Protein AF-A0A936HY35-F1 (afdb_monomer_lite)

Structure (mmCIF, N/CA/C/O backbone):
data_AF-A0A936HY35-F1
#
_entry.id   AF-A0A936HY35-F1
#
loop_
_atom_site.group_PDB
_atom_site.id
_atom_site.type_symbol
_atom_site.label_atom_id
_atom_site.label_alt_id
_atom_site.label_comp_id
_atom_site.label_asym_id
_atom_site.label_entity_id
_atom_site.label_seq_id
_atom_site.pdbx_PDB_ins_code
_atom_site.Cartn_x
_atom_site.Cartn_y
_atom_site.Cartn_z
_atom_site.occupancy
_atom_site.B_iso_or_equiv
_atom_site.auth_seq_id
_atom_site.auth_comp_id
_atom_site.auth_asym_id
_atom_site.auth_atom_id
_atom_site.pdbx_PDB_model_num
ATOM 1 N N . MET A 1 1 ? 25.257 -9.267 -24.827 1.00 52.12 1 MET A N 1
ATOM 2 C CA . MET A 1 1 ? 25.461 -8.785 -23.446 1.00 52.12 1 MET A CA 1
ATOM 3 C C . MET A 1 1 ? 24.708 -9.735 -22.528 1.00 52.12 1 MET A C 1
ATOM 5 O O . MET A 1 1 ? 23.532 -9.962 -22.782 1.00 52.12 1 MET A O 1
ATOM 9 N N . ASP A 1 2 ? 25.377 -10.379 -21.571 1.00 68.19 2 ASP A N 1
ATOM 10 C CA . ASP A 1 2 ? 24.720 -11.300 -20.630 1.00 68.19 2 ASP A CA 1
ATOM 11 C C . ASP A 1 2 ? 23.838 -10.504 -19.648 1.00 68.19 2 ASP A C 1
ATOM 13 O O . ASP A 1 2 ? 24.237 -9.443 -19.166 1.00 68.19 2 ASP A O 1
ATOM 17 N N . ALA A 1 3 ? 22.643 -11.012 -19.336 1.00 55.59 3 ALA A N 1
ATOM 18 C CA . ALA A 1 3 ? 21.725 -10.429 -18.360 1.00 55.59 3 ALA A CA 1
ATOM 19 C C . ALA A 1 3 ? 22.366 -10.263 -16.969 1.00 55.59 3 ALA A C 1
ATOM 21 O O . ALA A 1 3 ? 21.969 -9.383 -16.206 1.00 55.59 3 ALA A O 1
ATOM 22 N N . VAL A 1 4 ? 23.361 -11.094 -16.635 1.00 59.56 4 VAL A N 1
ATOM 23 C CA . VAL A 1 4 ? 24.140 -10.966 -15.394 1.00 59.56 4 VAL A CA 1
ATOM 24 C C . VAL A 1 4 ? 25.051 -9.736 -15.427 1.00 59.56 4 VAL A C 1
ATOM 26 O O . VAL A 1 4 ? 25.116 -9.013 -14.435 1.00 59.56 4 VAL A O 1
ATOM 29 N N . ALA A 1 5 ? 25.692 -9.458 -16.565 1.00 63.28 5 ALA A N 1
ATOM 30 C CA . ALA A 1 5 ? 26.555 -8.290 -16.742 1.00 63.28 5 ALA A CA 1
ATOM 31 C C . ALA A 1 5 ? 25.750 -6.981 -16.690 1.00 63.28 5 ALA A C 1
ATOM 33 O O . ALA A 1 5 ? 26.140 -6.048 -15.995 1.00 63.28 5 ALA A O 1
ATOM 34 N N . LEU A 1 6 ? 24.570 -6.951 -17.320 1.00 62.66 6 LEU A N 1
ATOM 35 C CA . LEU A 1 6 ? 23.675 -5.791 -17.272 1.00 62.66 6 LEU A CA 1
ATOM 36 C C . LEU A 1 6 ? 23.126 -5.533 -15.855 1.00 62.66 6 LEU A C 1
ATOM 38 O O . LEU A 1 6 ? 23.024 -4.389 -15.428 1.00 62.66 6 LEU A O 1
ATOM 42 N N . ALA A 1 7 ? 22.807 -6.585 -15.093 1.00 57.84 7 ALA A N 1
ATOM 43 C CA . ALA A 1 7 ? 22.375 -6.438 -13.701 1.00 57.84 7 ALA A CA 1
ATOM 44 C C . ALA A 1 7 ? 23.497 -5.912 -12.785 1.00 57.84 7 ALA A C 1
ATOM 46 O O . ALA A 1 7 ? 23.218 -5.162 -11.853 1.00 57.84 7 ALA A O 1
ATOM 47 N N . HIS A 1 8 ? 24.749 -6.293 -13.053 1.00 61.34 8 HIS A N 1
ATOM 48 C CA . HIS A 1 8 ? 25.919 -5.778 -12.342 1.00 61.34 8 HIS A CA 1
ATOM 49 C C . HIS A 1 8 ? 26.159 -4.292 -12.652 1.00 61.34 8 HIS A C 1
ATOM 51 O O . HIS A 1 8 ? 26.383 -3.510 -11.735 1.00 61.34 8 HIS A O 1
ATOM 57 N N . GLU A 1 9 ? 26.023 -3.875 -13.914 1.00 60.50 9 GLU A N 1
ATOM 58 C CA . GLU A 1 9 ? 26.123 -2.457 -14.290 1.00 60.50 9 GLU A CA 1
ATOM 59 C C . GLU A 1 9 ? 24.989 -1.600 -13.711 1.00 60.50 9 GLU A C 1
ATOM 61 O O . GLU A 1 9 ? 25.243 -0.498 -13.235 1.00 60.50 9 GLU A O 1
ATOM 66 N N . ILE A 1 10 ? 23.752 -2.109 -13.668 1.00 62.69 10 ILE A N 1
ATOM 67 C CA . ILE A 1 10 ? 22.628 -1.401 -13.030 1.00 62.69 10 ILE A CA 1
ATOM 68 C C . ILE A 1 10 ? 22.854 -1.246 -11.517 1.00 62.69 10 ILE A C 1
ATOM 70 O O . ILE A 1 10 ? 22.533 -0.198 -10.964 1.00 62.69 10 ILE A O 1
ATOM 74 N N . ALA A 1 11 ? 23.432 -2.252 -10.850 1.00 55.59 11 ALA A N 1
ATOM 75 C CA . ALA A 1 11 ? 23.793 -2.156 -9.434 1.00 55.59 11 ALA A CA 1
ATOM 76 C C . ALA A 1 11 ? 24.916 -1.131 -9.182 1.00 55.59 11 ALA A C 1
ATOM 78 O O . ALA A 1 11 ? 24.913 -0.462 -8.158 1.00 55.59 11 ALA A O 1
ATOM 79 N N . LEU A 1 12 ? 25.847 -0.966 -10.127 1.00 56.25 12 LEU A N 1
ATOM 80 C CA . LEU A 1 12 ? 26.899 0.055 -10.054 1.00 56.25 12 LEU A CA 1
ATOM 81 C C . LEU A 1 12 ? 26.385 1.475 -10.352 1.00 56.25 12 LEU A C 1
ATOM 83 O O . LEU A 1 12 ? 27.000 2.445 -9.917 1.00 56.25 12 LEU A O 1
ATOM 87 N N . ALA A 1 13 ? 25.272 1.610 -11.077 1.00 56.50 13 ALA A N 1
ATOM 88 C CA . ALA A 1 13 ? 24.689 2.900 -11.448 1.00 56.50 13 ALA A CA 1
ATOM 89 C C . ALA A 1 13 ? 23.875 3.580 -10.324 1.00 56.50 13 ALA A C 1
ATOM 91 O O . ALA A 1 13 ? 23.539 4.755 -10.462 1.00 56.50 13 ALA A O 1
ATOM 92 N N . GLY A 1 14 ? 23.547 2.878 -9.231 1.00 54.41 14 GLY A N 1
ATOM 93 C CA . GLY A 1 14 ? 22.876 3.453 -8.058 1.00 54.41 14 GLY A CA 1
ATOM 94 C C . GLY A 1 14 ? 23.789 3.438 -6.837 1.00 54.41 14 GLY A C 1
ATOM 95 O O . GLY A 1 14 ? 24.092 2.353 -6.373 1.00 54.41 14 GLY A O 1
ATOM 96 N N . ASP A 1 15 ? 24.235 4.607 -6.356 1.00 57.03 15 ASP A N 1
ATOM 97 C CA . ASP A 1 15 ? 25.026 4.906 -5.133 1.00 57.03 15 ASP A CA 1
ATOM 98 C C . ASP A 1 15 ? 26.125 3.907 -4.671 1.00 57.03 15 ASP A C 1
ATOM 100 O O . ASP A 1 15 ? 26.698 4.061 -3.595 1.00 57.03 15 ASP A O 1
ATOM 104 N N . GLY A 1 16 ? 26.479 2.901 -5.476 1.00 55.50 16 GLY A N 1
ATOM 105 C CA . GLY A 1 16 ? 27.332 1.775 -5.098 1.00 55.50 16 GLY A CA 1
ATOM 106 C C . GLY A 1 16 ? 26.672 0.731 -4.184 1.00 55.50 16 GLY A C 1
ATOM 107 O O . GLY A 1 16 ? 27.356 -0.206 -3.767 1.00 55.50 16 GLY A O 1
ATOM 108 N N . GLU A 1 17 ? 25.377 0.848 -3.863 1.00 62.03 17 GLU A N 1
ATOM 109 C CA . GLU A 1 17 ? 24.685 -0.121 -3.004 1.00 62.03 17 GLU A CA 1
ATOM 110 C C . GLU A 1 17 ? 24.123 -1.301 -3.804 1.00 62.03 17 GLU A C 1
ATOM 112 O O . GLU A 1 17 ? 23.389 -1.153 -4.784 1.00 62.03 17 GLU A O 1
ATOM 117 N N . ALA A 1 18 ? 24.435 -2.516 -3.348 1.00 67.38 18 ALA A N 1
ATOM 118 C CA . ALA A 1 18 ? 23.884 -3.726 -3.934 1.00 67.38 18 ALA A CA 1
ATOM 119 C C . ALA A 1 18 ? 22.355 -3.748 -3.783 1.00 67.38 18 ALA A C 1
ATOM 121 O O . ALA A 1 18 ? 21.821 -3.649 -2.676 1.00 67.38 18 ALA A O 1
ATOM 122 N N . LEU A 1 19 ? 21.648 -3.947 -4.899 1.00 67.81 19 LEU A N 1
ATOM 123 C CA . LEU A 1 19 ? 20.200 -4.135 -4.883 1.00 67.81 19 LEU A CA 1
ATOM 124 C C . LEU A 1 19 ? 19.819 -5.308 -3.958 1.00 67.81 19 LEU A C 1
ATOM 126 O O . LEU A 1 19 ? 20.450 -6.371 -4.030 1.00 67.81 19 LEU A O 1
ATOM 130 N N . PRO A 1 20 ? 18.740 -5.187 -3.159 1.00 79.19 20 PRO A N 1
ATOM 131 C CA . PRO A 1 20 ? 18.213 -6.301 -2.378 1.00 79.19 20 PRO A CA 1
ATOM 132 C C . PRO A 1 20 ? 17.978 -7.549 -3.243 1.00 79.19 20 PRO A C 1
ATOM 134 O O . PRO A 1 20 ? 17.651 -7.448 -4.430 1.00 79.19 20 PRO A O 1
ATOM 137 N N . GLY A 1 21 ? 18.110 -8.742 -2.653 1.00 76.00 21 GLY A N 1
ATOM 138 C CA . GLY A 1 21 ? 18.042 -10.010 -3.395 1.00 76.00 21 GLY A CA 1
ATOM 139 C C . GLY A 1 21 ? 16.756 -10.181 -4.213 1.00 76.00 21 GLY A C 1
ATOM 140 O O . GLY A 1 21 ? 16.808 -10.617 -5.362 1.00 76.00 21 GLY A O 1
ATOM 141 N N . GLU A 1 22 ? 15.616 -9.759 -3.663 1.00 75.94 22 GLU A N 1
ATOM 142 C CA . GLU A 1 22 ? 14.321 -9.774 -4.353 1.00 75.94 22 GLU A CA 1
ATOM 143 C C . GLU A 1 22 ? 14.292 -8.820 -5.559 1.00 75.94 22 GLU A C 1
ATOM 145 O O . GLU A 1 22 ? 13.879 -9.216 -6.650 1.00 75.94 22 GLU A O 1
ATOM 150 N N . ALA A 1 23 ? 14.812 -7.597 -5.405 1.00 76.44 23 ALA A N 1
ATOM 151 C CA . ALA A 1 23 ? 14.904 -6.622 -6.492 1.00 76.44 23 ALA A CA 1
ATOM 152 C C . ALA A 1 23 ? 15.830 -7.120 -7.614 1.00 76.44 23 ALA A C 1
ATOM 154 O O . ALA A 1 23 ? 15.499 -7.019 -8.795 1.00 76.44 23 ALA A O 1
ATOM 155 N N . THR A 1 24 ? 16.954 -7.741 -7.251 1.00 79.50 24 THR A N 1
ATOM 156 C CA . THR A 1 24 ? 17.876 -8.363 -8.210 1.00 79.50 24 THR A CA 1
ATOM 157 C C . THR A 1 24 ? 17.210 -9.520 -8.962 1.00 79.50 24 THR A C 1
ATOM 159 O O . THR A 1 24 ? 17.370 -9.647 -10.179 1.00 79.50 24 THR A O 1
ATOM 162 N N . ALA A 1 25 ? 16.450 -10.369 -8.263 1.00 78.88 25 ALA A N 1
ATOM 163 C CA . ALA A 1 25 ? 15.731 -11.486 -8.871 1.00 78.88 25 ALA A CA 1
ATOM 164 C C . ALA A 1 25 ? 14.644 -11.003 -9.846 1.00 78.88 25 ALA A C 1
ATOM 166 O O . ALA A 1 25 ? 14.579 -11.499 -10.975 1.00 78.88 25 ALA A O 1
ATOM 167 N N . TRP A 1 26 ? 13.852 -10.003 -9.448 1.00 86.38 26 TRP A N 1
ATOM 168 C CA . TRP A 1 26 ? 12.847 -9.355 -10.297 1.00 86.38 26 TRP A CA 1
ATOM 169 C C . TRP A 1 26 ? 13.474 -8.740 -11.554 1.00 86.38 26 TRP A C 1
ATOM 171 O O . TRP A 1 26 ? 13.042 -9.048 -12.668 1.00 86.38 26 TRP A O 1
ATOM 181 N N . LEU A 1 27 ? 14.542 -7.951 -11.395 1.00 85.56 27 LEU A N 1
ATOM 182 C CA . LEU A 1 27 ? 15.234 -7.295 -12.504 1.00 85.56 27 LEU A CA 1
ATOM 183 C C . LEU A 1 27 ? 15.780 -8.325 -13.501 1.00 85.56 27 LEU A C 1
ATOM 185 O O . LEU A 1 27 ? 15.542 -8.214 -14.703 1.00 85.56 27 LEU A O 1
ATOM 189 N N . ARG A 1 28 ? 16.451 -9.380 -13.016 1.00 86.19 28 ARG A N 1
ATOM 190 C CA . ARG A 1 28 ? 16.950 -10.466 -13.879 1.00 86.19 28 ARG A CA 1
ATOM 191 C C . ARG A 1 28 ? 15.821 -11.186 -14.606 1.00 86.19 28 ARG 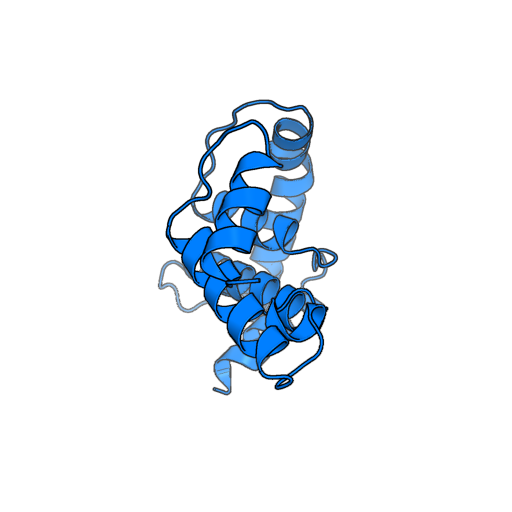A C 1
ATOM 193 O O . ARG A 1 28 ? 15.976 -11.512 -15.781 1.00 86.19 28 ARG A O 1
ATOM 200 N N . ALA A 1 29 ? 14.710 -11.468 -13.928 1.00 86.81 29 ALA A N 1
ATOM 201 C CA . ALA A 1 29 ? 13.568 -12.136 -14.542 1.00 86.81 29 ALA A CA 1
ATOM 202 C C . ALA A 1 29 ? 12.972 -11.287 -15.674 1.00 86.81 29 ALA A C 1
ATOM 204 O O . ALA A 1 29 ? 12.775 -11.799 -16.776 1.00 86.81 29 ALA A O 1
ATOM 205 N N . GLY A 1 30 ? 12.759 -9.989 -15.442 1.00 87.75 30 GLY A N 1
ATOM 206 C CA . GLY A 1 30 ? 12.237 -9.085 -16.465 1.00 87.75 30 GLY A CA 1
ATOM 207 C C . GLY A 1 30 ? 13.201 -8.887 -17.636 1.00 87.75 30 GLY A C 1
ATOM 208 O O . GLY A 1 30 ? 12.795 -9.027 -18.788 1.00 87.75 30 GLY A O 1
ATOM 209 N N . LEU A 1 31 ? 14.495 -8.679 -17.369 1.00 88.94 31 LEU A N 1
ATOM 210 C CA . LEU A 1 31 ? 15.510 -8.566 -18.423 1.00 88.94 31 LEU A CA 1
ATOM 211 C C . LEU A 1 31 ? 15.589 -9.828 -19.291 1.00 88.94 31 LEU A C 1
ATOM 213 O O . LEU A 1 31 ? 15.688 -9.720 -20.510 1.00 88.94 31 LEU A O 1
ATOM 217 N N . ARG A 1 32 ? 15.488 -11.029 -18.703 1.00 90.00 32 ARG A N 1
ATOM 218 C CA . ARG A 1 32 ? 15.462 -12.288 -19.471 1.00 90.00 32 ARG A CA 1
ATOM 219 C C . ARG A 1 32 ? 14.267 -12.373 -20.416 1.00 90.00 32 ARG A C 1
ATOM 221 O O . ARG A 1 32 ? 14.445 -12.793 -21.553 1.00 90.00 32 ARG A O 1
ATOM 228 N N . ARG A 1 33 ? 13.071 -11.986 -19.961 1.00 86.50 33 ARG A N 1
ATOM 229 C CA . ARG A 1 33 ? 11.855 -11.992 -20.794 1.00 86.50 33 ARG A CA 1
ATOM 230 C C . ARG A 1 33 ? 11.974 -11.014 -21.961 1.00 86.50 33 ARG A C 1
ATOM 232 O O . ARG A 1 33 ? 11.654 -11.368 -23.091 1.00 86.50 33 ARG A O 1
ATOM 239 N N . TRP A 1 34 ? 12.501 -9.818 -21.699 1.00 89.38 34 TRP A N 1
ATOM 240 C CA . TRP A 1 34 ? 12.752 -8.818 -22.736 1.00 89.38 34 TRP A CA 1
ATOM 241 C C . TRP A 1 34 ? 13.794 -9.289 -23.760 1.00 89.38 34 TRP A C 1
ATOM 243 O O . TRP A 1 34 ? 13.538 -9.237 -24.958 1.00 89.38 34 TRP A O 1
ATOM 253 N N . LEU A 1 35 ? 14.931 -9.832 -23.307 1.00 88.00 35 LEU A N 1
ATOM 254 C CA . LEU A 1 35 ? 15.985 -10.352 -24.191 1.00 88.00 35 LEU A CA 1
ATOM 255 C C . LEU A 1 35 ? 15.522 -11.529 -25.066 1.00 88.00 35 LEU A C 1
ATOM 257 O O . LEU A 1 35 ? 16.095 -11.764 -26.125 1.00 88.00 35 LEU A O 1
ATOM 261 N N . ARG A 1 36 ? 14.489 -12.265 -24.640 1.00 91.69 36 ARG A N 1
ATOM 262 C CA . ARG A 1 36 ? 13.839 -13.325 -25.430 1.00 91.69 36 ARG A CA 1
ATOM 263 C C . ARG A 1 36 ? 12.778 -12.805 -26.405 1.00 91.69 36 ARG A C 1
ATOM 265 O O . ARG A 1 36 ? 12.216 -13.603 -27.147 1.00 91.69 36 ARG A O 1
ATOM 272 N N . GLY A 1 37 ? 12.487 -11.504 -26.396 1.00 88.69 37 GLY A N 1
ATOM 273 C CA . GLY A 1 37 ? 11.446 -10.896 -27.224 1.00 88.69 37 GLY A CA 1
ATOM 274 C C . GLY A 1 37 ? 10.019 -11.228 -26.778 1.00 88.69 37 GLY A C 1
ATOM 275 O O . GLY A 1 37 ? 9.089 -11.054 -27.556 1.00 88.69 37 GLY A O 1
ATOM 276 N N . GLU A 1 38 ? 9.820 -11.710 -25.545 1.00 87.25 38 GLU A N 1
ATOM 277 C CA . GLU A 1 38 ? 8.488 -12.095 -25.048 1.00 87.25 38 GLU A CA 1
ATOM 278 C C . GLU A 1 38 ? 7.580 -10.877 -24.801 1.00 87.25 38 GLU A C 1
ATOM 280 O O . GLU A 1 38 ? 6.356 -11.001 -24.817 1.00 87.25 38 GLU A O 1
ATOM 285 N N . ALA A 1 39 ? 8.170 -9.710 -24.517 1.00 84.12 39 ALA A N 1
ATOM 286 C CA . ALA A 1 39 ? 7.470 -8.446 -24.310 1.00 84.12 39 ALA A CA 1
ATOM 287 C C . ALA A 1 39 ? 8.440 -7.254 -24.387 1.00 84.12 39 ALA A C 1
ATOM 289 O O . ALA A 1 39 ? 9.643 -7.410 -24.159 1.00 84.12 39 ALA A O 1
ATOM 290 N N . ASP A 1 40 ? 7.903 -6.049 -24.593 1.00 87.62 40 ASP A N 1
ATOM 291 C CA . ASP A 1 40 ? 8.655 -4.801 -24.435 1.00 87.62 40 ASP A CA 1
ATOM 292 C C . ASP A 1 40 ? 9.192 -4.640 -23.007 1.00 87.62 40 ASP A C 1
ATOM 294 O O . ASP A 1 40 ? 8.580 -5.097 -22.037 1.00 87.62 40 ASP A O 1
ATOM 298 N N . LEU A 1 41 ? 10.313 -3.927 -22.862 1.00 83.31 41 LEU A N 1
ATOM 299 C CA . LEU A 1 41 ? 11.053 -3.796 -21.603 1.00 83.31 41 LEU A CA 1
ATOM 300 C C . LEU A 1 41 ? 10.174 -3.353 -20.420 1.00 83.31 41 LEU A C 1
ATOM 302 O O . LEU A 1 41 ? 10.259 -3.931 -19.338 1.00 83.31 41 LEU A O 1
ATOM 306 N N . ALA A 1 42 ? 9.283 -2.377 -20.625 1.00 82.75 42 ALA A N 1
ATOM 307 C CA . ALA A 1 42 ? 8.380 -1.889 -19.580 1.00 82.75 42 ALA A CA 1
ATOM 308 C C . ALA A 1 42 ? 7.379 -2.960 -19.116 1.00 82.75 42 ALA A C 1
ATOM 310 O O . ALA A 1 42 ? 7.048 -3.039 -17.936 1.00 82.75 42 ALA A O 1
ATOM 311 N N . ILE A 1 43 ? 6.905 -3.819 -20.020 1.00 81.69 43 ILE A N 1
ATOM 312 C CA . ILE A 1 43 ? 5.995 -4.920 -19.683 1.00 81.69 43 ILE A CA 1
ATOM 313 C C . ILE A 1 43 ? 6.770 -6.069 -19.038 1.00 81.69 43 ILE A C 1
ATOM 315 O O . ILE A 1 43 ? 6.317 -6.638 -18.044 1.00 81.69 43 ILE A O 1
ATOM 319 N N . ALA A 1 44 ? 7.952 -6.377 -19.563 1.00 83.62 44 ALA A N 1
ATOM 320 C CA . ALA A 1 44 ? 8.824 -7.420 -19.048 1.00 83.62 44 ALA A CA 1
ATOM 321 C C . ALA A 1 44 ? 9.267 -7.136 -17.603 1.00 83.62 44 ALA A C 1
ATOM 323 O O . ALA A 1 44 ? 9.218 -8.036 -16.762 1.00 83.62 44 ALA A O 1
ATOM 324 N N . LEU A 1 45 ? 9.609 -5.879 -17.301 1.00 85.62 45 LEU A N 1
ATOM 325 C CA . LEU A 1 45 ? 9.911 -5.395 -15.953 1.00 85.62 45 LEU A CA 1
ATOM 326 C C . LEU A 1 45 ? 8.657 -5.097 -15.121 1.00 85.62 45 LEU A C 1
ATOM 328 O O . LEU A 1 45 ? 8.778 -4.736 -13.962 1.00 85.62 45 LEU A O 1
ATOM 332 N N . GLN A 1 46 ? 7.445 -5.239 -15.664 1.00 80.44 46 GLN A N 1
ATOM 333 C CA . GLN A 1 46 ? 6.209 -4.870 -14.958 1.00 80.44 46 GLN A CA 1
ATOM 334 C C . GLN A 1 46 ? 6.187 -3.392 -14.504 1.00 80.44 46 GLN A C 1
ATOM 336 O O . GLN A 1 46 ? 5.510 -3.021 -13.551 1.00 80.44 46 GLN A O 1
ATOM 341 N N . LEU A 1 47 ? 6.887 -2.519 -15.226 1.00 83.06 47 LEU A N 1
ATOM 342 C CA . LEU A 1 47 ? 6.871 -1.063 -15.070 1.00 83.06 47 LEU A CA 1
ATOM 343 C C . LEU A 1 47 ? 5.748 -0.437 -15.912 1.00 83.06 47 LEU A C 1
ATOM 345 O O . LEU A 1 47 ? 5.917 0.609 -16.533 1.00 83.06 47 LEU A O 1
ATOM 349 N N . ASN A 1 48 ? 4.594 -1.103 -15.965 1.00 84.31 48 ASN A N 1
ATOM 350 C CA . ASN A 1 48 ? 3.408 -0.636 -16.674 1.00 84.31 48 ASN A CA 1
ATOM 351 C C . ASN A 1 48 ? 2.284 -0.296 -15.686 1.00 84.31 48 ASN A C 1
ATOM 353 O O . ASN A 1 48 ? 2.271 -0.760 -14.544 1.00 84.31 48 ASN A O 1
ATOM 357 N N . GLY A 1 49 ? 1.306 0.491 -16.138 1.00 84.50 49 GLY A N 1
ATOM 358 C CA . GLY A 1 49 ? 0.222 0.965 -15.273 1.00 84.50 49 GLY A CA 1
ATOM 359 C C . GLY A 1 49 ? -0.605 -0.155 -14.627 1.00 84.50 49 GLY A C 1
ATOM 360 O O . GLY A 1 49 ? -1.091 0.021 -13.512 1.00 84.50 49 GLY A O 1
ATOM 361 N N . GLY A 1 50 ? -0.735 -1.316 -15.279 1.00 86.75 50 GLY A N 1
ATOM 362 C CA . GLY A 1 50 ? -1.471 -2.464 -14.741 1.00 86.75 50 GLY A CA 1
ATOM 363 C C . GLY A 1 50 ? -0.773 -3.095 -13.537 1.00 86.75 50 GLY A C 1
ATOM 364 O O . GLY A 1 50 ? -1.390 -3.283 -12.490 1.00 86.75 50 GLY A O 1
ATOM 365 N N . ALA A 1 51 ? 0.528 -3.354 -13.650 1.00 84.06 51 ALA A N 1
ATOM 366 C CA . ALA A 1 51 ? 1.332 -3.892 -12.557 1.00 84.06 51 ALA A CA 1
ATOM 367 C C . ALA A 1 51 ? 1.461 -2.904 -11.387 1.00 84.06 51 ALA A C 1
ATOM 369 O O . ALA A 1 51 ? 1.299 -3.289 -10.228 1.00 84.06 51 ALA A O 1
ATOM 370 N N . MET A 1 52 ? 1.648 -1.615 -11.682 1.00 88.19 52 MET A N 1
ATOM 371 C CA . MET A 1 52 ? 1.646 -0.561 -10.664 1.00 88.19 52 MET A CA 1
ATOM 372 C C . MET A 1 52 ? 0.290 -0.489 -9.933 1.00 88.19 52 MET A C 1
ATOM 374 O O . M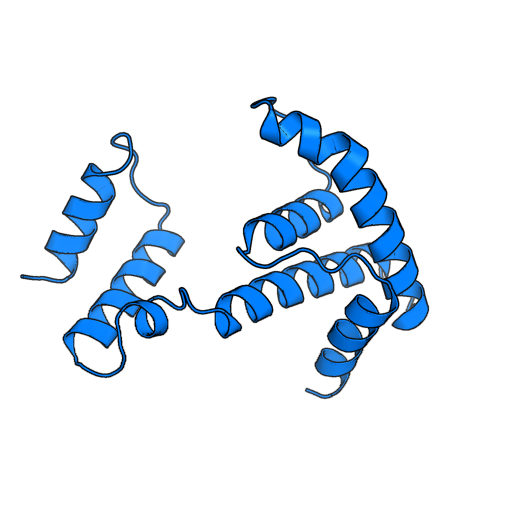ET A 1 52 ? 0.236 -0.381 -8.706 1.00 88.19 52 MET A O 1
ATOM 378 N N . ALA A 1 53 ? -0.829 -0.618 -10.660 1.00 91.19 53 ALA A N 1
ATOM 379 C CA . ALA A 1 53 ? -2.164 -0.671 -10.064 1.00 91.19 53 ALA A CA 1
ATOM 380 C C . ALA A 1 53 ? -2.375 -1.923 -9.201 1.00 91.19 53 ALA A C 1
ATOM 382 O O . ALA A 1 53 ? -2.934 -1.808 -8.110 1.00 91.19 53 ALA A O 1
ATOM 383 N N . ALA A 1 54 ? -1.907 -3.091 -9.644 1.00 90.12 54 ALA A N 1
ATOM 384 C CA . ALA A 1 54 ? -1.976 -4.328 -8.869 1.00 90.12 54 ALA A CA 1
ATOM 385 C C . ALA A 1 54 ? -1.169 -4.228 -7.564 1.00 90.12 54 ALA A C 1
ATOM 387 O O . ALA A 1 54 ? -1.688 -4.569 -6.502 1.00 90.12 54 ALA A O 1
ATOM 388 N N . SER A 1 55 ? 0.049 -3.676 -7.623 1.00 90.31 55 SER A N 1
ATOM 389 C CA . SER A 1 55 ? 0.889 -3.415 -6.446 1.00 90.31 55 SER A CA 1
ATOM 390 C C . SER A 1 55 ? 0.184 -2.500 -5.436 1.00 90.31 55 SER A C 1
ATOM 392 O O . SER A 1 55 ? 0.045 -2.852 -4.261 1.00 90.31 55 SER A O 1
ATOM 394 N N . ARG A 1 56 ? -0.372 -1.370 -5.904 1.00 94.50 56 ARG A N 1
ATOM 395 C CA . ARG A 1 56 ? -1.177 -0.469 -5.064 1.00 94.50 56 ARG A CA 1
ATOM 396 C C . ARG A 1 56 ? -2.355 -1.199 -4.424 1.00 94.50 56 ARG A C 1
ATOM 398 O O . ARG A 1 56 ? -2.593 -1.054 -3.228 1.00 94.50 56 ARG A O 1
ATOM 405 N N . ASN A 1 57 ? -3.116 -1.941 -5.224 1.00 95.25 57 ASN A N 1
ATOM 406 C CA . ASN A 1 57 ? -4.323 -2.616 -4.764 1.00 95.25 57 ASN A CA 1
ATOM 407 C C . ASN A 1 57 ? -3.986 -3.672 -3.707 1.00 95.25 57 ASN A C 1
ATOM 409 O O . ASN A 1 57 ? -4.657 -3.719 -2.680 1.00 95.25 57 ASN A O 1
ATOM 413 N N . ARG A 1 58 ? -2.909 -4.446 -3.897 1.00 94.44 58 ARG A N 1
ATOM 414 C CA . ARG A 1 58 ? -2.457 -5.420 -2.900 1.00 94.44 58 ARG A CA 1
ATOM 415 C C . ARG A 1 58 ? -2.106 -4.759 -1.573 1.00 94.44 58 ARG A C 1
ATOM 417 O O . ARG A 1 58 ? -2.562 -5.216 -0.533 1.00 94.44 58 ARG A O 1
ATOM 424 N N . ALA A 1 59 ? -1.378 -3.647 -1.611 1.00 95.88 59 ALA A N 1
ATOM 425 C CA . ALA A 1 59 ? -1.045 -2.897 -0.405 1.00 95.88 59 ALA A CA 1
ATOM 426 C C . ALA A 1 59 ? -2.293 -2.358 0.328 1.00 95.88 59 ALA A C 1
ATOM 428 O O . ALA A 1 59 ? -2.326 -2.349 1.557 1.00 95.88 59 ALA A O 1
ATOM 429 N N . LEU A 1 60 ? -3.338 -1.949 -0.404 1.00 96.44 60 LEU A N 1
ATOM 430 C CA . LEU A 1 60 ? -4.618 -1.539 0.191 1.00 96.44 60 LEU A CA 1
ATOM 431 C C . LEU A 1 60 ? -5.392 -2.716 0.802 1.00 96.44 60 LEU A C 1
ATOM 433 O O . LEU A 1 60 ? -6.023 -2.542 1.840 1.00 96.44 60 LEU A O 1
ATOM 437 N N . ILE A 1 61 ? -5.331 -3.901 0.191 1.00 96.38 61 ILE A N 1
ATOM 438 C CA . ILE A 1 61 ? -5.946 -5.127 0.722 1.00 96.38 61 ILE A CA 1
ATOM 439 C C . ILE A 1 61 ? -5.248 -5.558 2.017 1.00 96.38 61 ILE A C 1
ATOM 441 O O . ILE A 1 61 ? -5.920 -5.807 3.015 1.00 96.38 61 ILE A O 1
ATOM 445 N N . ASP A 1 62 ? -3.913 -5.563 2.040 1.00 96.94 62 ASP A N 1
ATOM 446 C CA . ASP A 1 62 ? -3.139 -5.855 3.252 1.00 96.94 62 ASP A CA 1
ATOM 447 C C . ASP A 1 62 ? -3.480 -4.847 4.374 1.00 96.94 62 ASP A C 1
ATOM 449 O O . ASP A 1 62 ? -3.710 -5.228 5.522 1.00 96.94 62 ASP A O 1
ATOM 453 N N . ALA A 1 63 ? -3.593 -3.553 4.042 1.00 97.25 63 ALA A N 1
ATOM 454 C CA . ALA A 1 63 ? -4.019 -2.517 4.986 1.00 97.25 63 ALA A CA 1
ATOM 455 C C . ALA A 1 63 ? -5.452 -2.739 5.504 1.00 97.25 63 ALA A C 1
ATOM 457 O O . ALA A 1 63 ? -5.728 -2.502 6.682 1.00 97.25 63 ALA A O 1
ATOM 458 N N . ALA A 1 64 ? -6.366 -3.197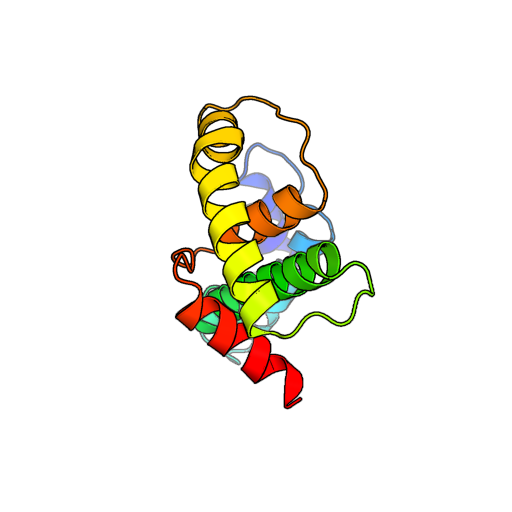 4.640 1.00 96.69 64 ALA A N 1
ATOM 459 C CA . ALA A 1 64 ? -7.732 -3.538 5.024 1.00 96.69 64 ALA A CA 1
ATOM 460 C C . ALA A 1 64 ? -7.755 -4.700 6.021 1.00 96.69 64 ALA A C 1
ATOM 462 O O . ALA A 1 64 ? -8.474 -4.617 7.010 1.00 96.69 64 ALA A O 1
ATOM 463 N N . ALA A 1 65 ? -6.937 -5.734 5.806 1.00 96.31 65 ALA A N 1
ATOM 464 C CA . ALA A 1 65 ? -6.828 -6.872 6.716 1.00 96.31 65 ALA A CA 1
ATOM 465 C C . ALA A 1 65 ? -6.337 -6.450 8.114 1.00 96.31 65 ALA A C 1
ATOM 467 O O . ALA A 1 65 ? -6.886 -6.895 9.120 1.00 96.31 65 ALA A O 1
ATOM 468 N N . ILE A 1 66 ? -5.369 -5.527 8.185 1.00 97.69 66 ILE A N 1
ATOM 469 C CA . ILE A 1 66 ? -4.895 -4.954 9.459 1.00 97.69 66 ILE A CA 1
ATOM 470 C C . ILE A 1 66 ? -6.012 -4.181 10.175 1.00 97.69 66 ILE A C 1
ATOM 472 O O . ILE A 1 66 ? -6.127 -4.247 11.395 1.00 97.69 66 ILE A O 1
ATOM 476 N N . LEU A 1 67 ? -6.828 -3.423 9.435 1.00 96.56 67 LEU A N 1
ATOM 477 C CA . LEU A 1 67 ? -7.945 -2.664 10.010 1.00 96.56 67 LEU A CA 1
ATOM 478 C C . LEU A 1 67 ? -9.118 -3.550 10.431 1.00 96.56 67 LEU A C 1
ATOM 480 O O . LEU A 1 67 ? -9.819 -3.206 11.384 1.00 96.56 67 LEU A O 1
ATOM 484 N N . ASP A 1 68 ? -9.352 -4.638 9.700 1.00 96.69 68 ASP A N 1
ATOM 485 C CA . ASP A 1 68 ? -10.380 -5.612 10.035 1.00 96.69 68 ASP A CA 1
ATOM 486 C C . ASP A 1 68 ? -10.061 -6.308 11.354 1.00 96.69 68 ASP A C 1
ATOM 488 O O . ASP A 1 68 ? -10.944 -6.430 12.202 1.00 96.69 68 ASP A O 1
ATOM 492 N N . ASP A 1 69 ? -8.795 -6.699 11.556 1.00 94.31 69 ASP A N 1
ATOM 493 C CA . ASP A 1 69 ? -8.327 -7.299 12.813 1.00 94.31 69 ASP A CA 1
ATOM 494 C C . ASP A 1 69 ? -9.193 -8.516 13.215 1.00 94.31 69 ASP A C 1
ATOM 496 O O . ASP A 1 69 ? -9.532 -8.722 14.379 1.00 94.31 69 ASP A O 1
ATOM 500 N N . GLY A 1 70 ? -9.652 -9.276 12.211 1.00 92.44 70 GLY A N 1
ATOM 501 C CA . GLY A 1 70 ? -10.517 -10.449 12.370 1.00 92.44 70 GLY A CA 1
ATOM 502 C C . GLY A 1 70 ? -11.969 -10.153 12.767 1.00 92.44 70 GLY A C 1
ATOM 503 O O . GLY A 1 70 ? -12.698 -11.076 13.125 1.00 92.44 70 GLY A O 1
ATOM 504 N N . LYS A 1 71 ? -12.414 -8.891 12.727 1.00 93.06 71 LYS A N 1
ATOM 505 C CA . LYS A 1 71 ? -13.765 -8.479 13.159 1.00 93.06 71 LYS A CA 1
ATOM 506 C C . LYS A 1 71 ? -14.836 -8.693 12.089 1.00 93.06 71 LYS A C 1
ATOM 508 O O . LYS A 1 71 ? -16.014 -8.493 12.388 1.00 93.06 71 LYS A O 1
ATOM 513 N N . GLY A 1 72 ? -14.462 -9.075 10.866 1.00 92.75 72 GLY A N 1
ATOM 514 C CA . GLY A 1 72 ? -15.412 -9.360 9.789 1.00 92.75 72 GLY A CA 1
ATOM 515 C C . GLY A 1 72 ? -16.193 -8.122 9.340 1.00 92.75 72 GLY A C 1
ATOM 516 O O . GLY A 1 72 ? -17.392 -8.184 9.062 1.00 92.75 72 GLY A O 1
ATOM 517 N N . LEU A 1 73 ? -15.540 -6.963 9.312 1.00 94.25 73 LEU A N 1
ATOM 518 C CA . LEU A 1 73 ? -16.121 -5.708 8.869 1.00 94.25 73 LEU A CA 1
ATOM 519 C C . LEU A 1 73 ? -16.483 -5.777 7.381 1.00 94.25 73 LEU A C 1
ATOM 521 O O . LEU A 1 73 ? -15.718 -6.236 6.537 1.00 94.25 73 LEU A O 1
ATOM 525 N N . SER A 1 74 ? -17.642 -5.214 7.033 1.00 95.12 74 SER A N 1
ATOM 526 C CA . SER A 1 74 ? -18.037 -5.073 5.628 1.00 95.12 74 SER A CA 1
ATOM 527 C C . SER A 1 74 ? -16.989 -4.287 4.825 1.00 95.12 74 SER A C 1
ATOM 529 O O . SER A 1 74 ? -16.435 -3.299 5.323 1.00 95.12 74 SER A O 1
ATOM 531 N N . ALA A 1 75 ? -16.819 -4.634 3.547 1.00 95.12 75 ALA A N 1
ATOM 532 C CA . ALA A 1 75 ? -15.905 -3.940 2.637 1.00 95.12 75 ALA A CA 1
ATOM 533 C C . ALA A 1 75 ? -16.149 -2.420 2.580 1.00 95.12 75 ALA A C 1
ATOM 535 O O . ALA A 1 75 ? -15.202 -1.640 2.518 1.00 95.12 75 ALA A O 1
ATOM 536 N N . TRP A 1 76 ? -17.409 -1.972 2.660 1.00 96.31 76 TRP A N 1
ATOM 537 C CA . TRP A 1 76 ? -17.733 -0.540 2.684 1.00 96.31 76 TRP A CA 1
ATOM 538 C C . TRP A 1 76 ? -17.196 0.153 3.938 1.00 96.31 76 TRP A C 1
ATOM 540 O O . TRP A 1 76 ? -16.628 1.245 3.868 1.00 96.31 76 TRP A O 1
ATOM 550 N N . ARG A 1 77 ? -17.328 -0.488 5.102 1.00 97.12 77 ARG A N 1
ATOM 551 C CA . ARG A 1 77 ? -16.785 0.039 6.357 1.00 97.12 77 ARG A CA 1
ATOM 552 C C . ARG A 1 77 ? -15.258 0.085 6.326 1.00 97.12 77 ARG A C 1
ATOM 554 O O . ARG A 1 77 ? -14.696 1.107 6.713 1.00 97.12 77 ARG A O 1
ATOM 561 N N . LEU A 1 78 ? -14.602 -0.958 5.813 1.00 97.62 78 LEU A N 1
ATOM 562 C CA . LEU A 1 78 ? -13.146 -0.979 5.626 1.00 97.62 78 LEU A CA 1
ATOM 563 C C . LEU A 1 78 ? -12.678 0.131 4.683 1.00 97.62 78 LEU A C 1
ATOM 565 O O . LEU A 1 78 ? -11.731 0.840 5.005 1.00 97.62 78 LEU A O 1
ATOM 569 N N . ALA A 1 79 ? -13.386 0.358 3.577 1.00 97.75 79 ALA A N 1
ATOM 570 C CA . ALA A 1 79 ? -13.059 1.426 2.640 1.00 97.75 79 ALA A CA 1
ATOM 571 C C . ALA A 1 79 ? -13.127 2.829 3.272 1.00 97.75 79 ALA A C 1
ATOM 573 O O . ALA A 1 79 ? -12.227 3.641 3.062 1.00 97.75 79 ALA A O 1
ATOM 574 N N . ASN A 1 80 ? -14.142 3.104 4.098 1.00 97.88 80 ASN A N 1
ATOM 575 C CA . ASN A 1 80 ? -14.233 4.365 4.847 1.00 97.88 80 ASN A CA 1
ATOM 576 C C . ASN A 1 80 ? -13.107 4.511 5.886 1.00 97.88 80 ASN A C 1
ATOM 578 O O . ASN A 1 80 ? -12.574 5.603 6.093 1.00 97.88 80 ASN A O 1
ATOM 582 N N . LEU A 1 81 ? -12.739 3.420 6.565 1.00 97.75 81 LEU A N 1
ATOM 583 C CA . LEU A 1 81 ? -11.631 3.430 7.523 1.00 97.75 81 LEU A CA 1
ATOM 584 C C . LEU A 1 81 ? -10.289 3.671 6.823 1.00 97.75 81 LEU A C 1
ATOM 586 O O . LEU A 1 81 ? -9.494 4.475 7.314 1.00 97.75 81 LEU A O 1
ATOM 590 N N . LEU A 1 82 ? -10.065 3.036 5.671 1.00 97.69 82 LEU A N 1
ATOM 591 C CA . LEU A 1 82 ? -8.880 3.235 4.839 1.00 97.69 82 LEU A CA 1
ATOM 592 C C . LEU A 1 82 ? -8.777 4.665 4.322 1.00 97.69 82 LEU A C 1
ATOM 594 O O . LEU A 1 82 ? -7.715 5.261 4.450 1.00 97.69 82 LEU A O 1
ATOM 598 N N . GLU A 1 83 ? -9.868 5.249 3.822 1.00 98.06 83 GLU A N 1
ATOM 599 C CA . GLU A 1 83 ? -9.892 6.647 3.378 1.00 98.06 83 GLU A CA 1
ATOM 600 C C . GLU A 1 83 ? -9.417 7.595 4.493 1.00 98.06 83 GLU A C 1
ATOM 602 O O . GLU A 1 83 ? -8.516 8.415 4.296 1.00 98.06 83 GLU A O 1
ATOM 607 N N . ARG A 1 84 ? -9.946 7.428 5.711 1.00 98.00 84 ARG A N 1
ATOM 608 C CA . ARG A 1 84 ? -9.532 8.220 6.881 1.00 98.00 84 ARG A CA 1
ATOM 609 C C . ARG A 1 84 ? -8.100 7.921 7.321 1.00 98.00 84 ARG A C 1
ATOM 611 O O . ARG A 1 84 ? -7.405 8.811 7.812 1.00 98.00 84 ARG A O 1
ATOM 618 N N . ALA A 1 85 ? -7.657 6.669 7.225 1.00 97.25 85 ALA A N 1
ATOM 619 C CA . ALA A 1 85 ? -6.284 6.286 7.540 1.00 97.25 85 ALA A CA 1
ATOM 620 C C . ALA A 1 85 ? -5.294 6.915 6.551 1.00 97.25 85 ALA A C 1
ATOM 622 O O . ALA A 1 85 ? -4.313 7.511 6.986 1.00 97.25 85 ALA A O 1
ATOM 623 N N . GLN A 1 86 ? -5.602 6.881 5.254 1.00 96.69 86 GLN A N 1
ATOM 624 C CA . GLN A 1 86 ? -4.825 7.537 4.207 1.00 96.69 86 GLN A CA 1
ATOM 625 C C . GLN A 1 86 ? -4.750 9.041 4.420 1.00 96.69 86 GLN A C 1
ATOM 627 O O . GLN A 1 86 ? -3.651 9.579 4.431 1.00 96.69 86 GLN A O 1
ATOM 632 N N . ALA A 1 87 ? -5.876 9.714 4.669 1.00 97.00 87 ALA A N 1
ATOM 633 C CA . ALA A 1 87 ? -5.874 11.154 4.920 1.00 97.00 87 ALA A CA 1
ATOM 634 C C . ALA A 1 87 ? -4.954 11.536 6.097 1.00 97.00 87 ALA A C 1
ATOM 636 O O . ALA A 1 87 ? -4.168 12.477 5.997 1.00 97.00 87 ALA A O 1
ATOM 637 N N . ARG A 1 88 ? -4.992 10.765 7.193 1.00 97.00 88 ARG A N 1
ATOM 638 C CA . ARG A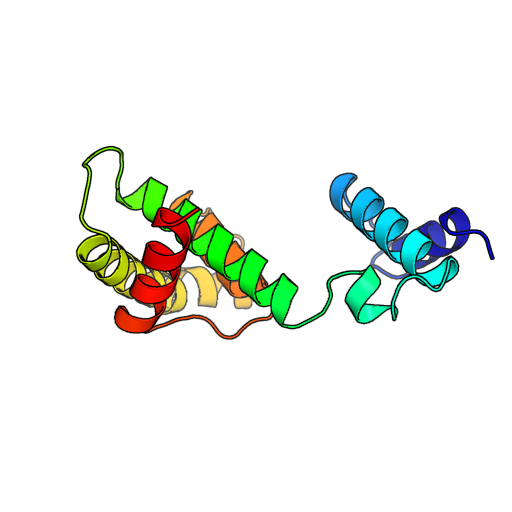 1 88 ? -4.109 10.972 8.355 1.00 97.00 88 ARG A CA 1
ATOM 639 C C . ARG A 1 88 ? -2.642 10.669 8.047 1.00 97.00 88 ARG A C 1
ATOM 641 O O . ARG A 1 88 ? -1.766 11.408 8.488 1.00 97.00 88 ARG A O 1
ATOM 648 N N . PHE A 1 89 ? -2.369 9.596 7.308 1.00 96.94 89 PHE A N 1
ATOM 649 C CA . PHE A 1 89 ? -1.019 9.232 6.883 1.00 96.94 89 PHE A CA 1
ATOM 650 C C . PHE A 1 89 ? -0.409 10.312 5.981 1.00 96.94 89 PHE A C 1
ATOM 652 O O . PHE A 1 89 ? 0.708 10.760 6.241 1.00 96.94 89 PHE A O 1
ATOM 659 N N . GLU A 1 90 ? -1.167 10.770 4.980 1.00 95.25 90 GLU A N 1
ATOM 660 C CA . GLU A 1 90 ? -0.762 11.810 4.033 1.00 95.25 90 GLU A CA 1
ATOM 661 C C . GLU A 1 90 ? -0.472 13.136 4.746 1.00 95.25 90 GLU A C 1
ATOM 663 O O . GLU A 1 90 ? 0.559 13.746 4.484 1.00 95.25 90 GLU A O 1
ATOM 668 N N . ALA A 1 91 ? -1.325 13.554 5.685 1.00 95.62 91 ALA A N 1
ATOM 669 C CA . ALA A 1 91 ? -1.134 14.795 6.439 1.00 95.62 91 ALA A CA 1
ATOM 670 C C . ALA A 1 91 ? -0.011 14.725 7.493 1.00 95.62 91 ALA A C 1
ATOM 672 O O . ALA A 1 91 ? 0.445 15.758 7.978 1.00 95.62 91 ALA A O 1
ATOM 673 N N . GLY A 1 92 ? 0.410 13.520 7.887 1.00 95.56 92 GLY A N 1
ATOM 674 C CA . GLY A 1 92 ? 1.344 13.301 8.987 1.00 95.56 92 GLY A CA 1
ATOM 675 C C . GLY A 1 92 ? 2.647 12.652 8.539 1.00 95.56 92 GLY A C 1
ATOM 676 O O . GLY A 1 92 ? 3.621 13.326 8.207 1.00 95.56 92 GLY A O 1
ATOM 677 N N . ALA A 1 93 ? 2.686 11.320 8.597 1.00 94.50 93 ALA A N 1
ATOM 678 C CA . ALA A 1 93 ? 3.907 10.547 8.380 1.00 94.50 93 ALA A CA 1
ATOM 679 C C . ALA A 1 93 ? 4.496 10.754 6.978 1.00 94.50 93 ALA A C 1
ATOM 681 O O . ALA A 1 93 ? 5.713 10.856 6.852 1.00 94.50 93 ALA A O 1
ATOM 682 N N . LEU A 1 94 ? 3.662 10.880 5.942 1.00 94.06 94 LEU A N 1
ATOM 683 C CA . LEU A 1 94 ? 4.144 11.039 4.571 1.00 94.06 94 LEU A CA 1
ATOM 684 C C . LEU A 1 94 ? 4.911 12.352 4.365 1.00 94.06 94 LEU A C 1
ATOM 686 O O . LEU A 1 94 ? 5.974 12.338 3.754 1.00 94.06 94 LEU A O 1
ATOM 690 N N . VAL A 1 95 ? 4.418 13.472 4.908 1.00 95.56 95 VAL A N 1
ATOM 691 C CA . VAL A 1 95 ? 5.126 14.767 4.851 1.00 95.56 95 VAL A CA 1
ATOM 692 C C . VAL A 1 95 ? 6.510 14.642 5.484 1.00 95.56 95 VAL A C 1
ATOM 694 O O . VAL A 1 95 ? 7.505 15.080 4.915 1.00 95.56 95 VAL A O 1
ATOM 697 N N . LYS A 1 96 ? 6.581 13.993 6.648 1.00 94.88 96 LYS A N 1
ATOM 698 C CA . LYS A 1 96 ? 7.835 13.777 7.374 1.00 94.88 96 LYS A CA 1
ATOM 699 C C . LYS A 1 96 ? 8.822 12.913 6.585 1.00 94.88 96 LYS A C 1
ATOM 701 O O . LYS A 1 96 ? 9.988 13.282 6.480 1.00 94.88 96 LYS A O 1
ATOM 706 N N . ILE A 1 97 ? 8.341 11.811 6.008 1.00 94.00 97 ILE A N 1
ATOM 707 C CA . ILE A 1 97 ? 9.138 10.916 5.158 1.00 94.00 97 ILE A CA 1
ATOM 708 C C . ILE A 1 97 ? 9.665 11.661 3.929 1.00 94.00 97 ILE A C 1
ATOM 710 O O . ILE A 1 97 ? 10.844 11.550 3.609 1.00 94.00 97 ILE A O 1
ATOM 714 N N . ASN A 1 98 ? 8.820 12.448 3.260 1.00 92.12 98 ASN A N 1
ATOM 715 C CA . ASN A 1 98 ? 9.220 13.211 2.076 1.00 92.12 98 ASN A CA 1
ATOM 716 C C . ASN A 1 98 ? 10.266 14.288 2.394 1.00 92.12 98 ASN A C 1
ATOM 718 O O . ASN A 1 98 ? 11.069 14.625 1.532 1.00 92.12 98 ASN A O 1
ATOM 722 N N . ASN A 1 99 ? 10.305 14.772 3.636 1.00 94.56 99 ASN A N 1
ATOM 723 C CA . ASN A 1 99 ? 11.340 15.681 4.129 1.00 94.56 99 ASN A CA 1
ATOM 724 C C . ASN A 1 99 ? 12.610 14.951 4.613 1.00 94.56 99 ASN A C 1
ATOM 726 O O . ASN A 1 99 ? 13.445 15.555 5.281 1.00 94.56 99 ASN A O 1
ATOM 730 N N . GLY A 1 100 ? 12.750 13.653 4.327 1.00 92.19 100 GLY A N 1
ATOM 731 C CA . GLY A 1 100 ? 13.930 12.858 4.673 1.00 92.19 100 GLY A CA 1
ATOM 732 C C . GLY A 1 100 ? 14.016 12.451 6.144 1.00 92.19 100 GLY A C 1
ATOM 733 O O . GLY A 1 100 ? 15.047 11.942 6.577 1.00 92.19 100 GLY A O 1
ATOM 734 N N . MET A 1 101 ? 12.959 12.653 6.937 1.00 92.88 101 MET A N 1
ATOM 735 C CA . MET A 1 101 ? 12.981 12.245 8.339 1.00 92.88 101 MET A CA 1
ATOM 736 C C . MET A 1 101 ? 12.739 10.745 8.478 1.00 92.88 101 MET A C 1
ATOM 738 O O . MET A 1 101 ? 11.799 10.195 7.899 1.00 92.88 101 MET A O 1
ATOM 742 N N . ASN A 1 102 ? 13.536 10.101 9.329 1.00 90.25 102 ASN A N 1
ATOM 743 C CA . ASN A 1 102 ? 13.299 8.720 9.720 1.00 90.25 102 ASN A CA 1
ATOM 744 C C . ASN A 1 102 ? 12.158 8.662 10.749 1.00 90.25 102 ASN A C 1
ATOM 746 O O . ASN A 1 102 ? 12.308 9.118 11.883 1.00 90.25 102 ASN A O 1
ATOM 750 N N . VAL A 1 103 ? 11.000 8.142 10.340 1.00 90.31 103 VAL A N 1
ATOM 751 C CA . VAL A 1 103 ? 9.803 8.025 11.184 1.00 90.31 103 VAL A CA 1
ATOM 752 C C . VAL A 1 103 ? 9.473 6.545 11.369 1.00 90.31 103 VAL A C 1
ATOM 754 O O . VAL A 1 103 ? 9.276 5.863 10.363 1.00 90.31 103 VAL A O 1
ATOM 757 N N . PRO A 1 104 ? 9.34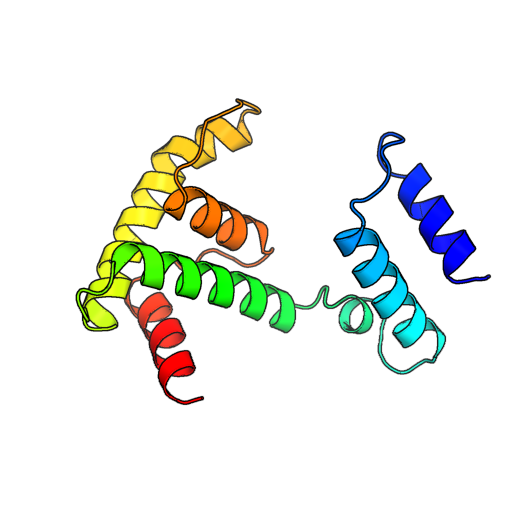4 6.039 12.610 1.00 92.69 104 PRO A N 1
ATOM 758 C CA . PRO A 1 104 ? 8.877 4.675 12.827 1.00 92.69 104 PRO A CA 1
ATOM 759 C C . PRO A 1 104 ? 7.439 4.535 12.313 1.00 92.69 104 PRO A C 1
ATOM 761 O O . PRO A 1 104 ? 6.556 5.323 12.669 1.00 92.69 104 PRO A O 1
ATOM 764 N N . LEU A 1 105 ? 7.204 3.545 11.453 1.00 93.62 105 LEU A N 1
ATOM 765 C CA . LEU A 1 105 ? 5.894 3.293 10.861 1.00 93.62 105 LEU A CA 1
ATOM 766 C C . LEU A 1 105 ? 5.166 2.184 11.612 1.00 93.62 105 LEU A C 1
ATOM 768 O O . LEU A 1 105 ? 5.750 1.193 12.031 1.00 93.62 105 LEU A O 1
ATOM 772 N N . THR A 1 106 ? 3.859 2.366 11.778 1.00 96.69 106 THR A N 1
ATOM 773 C CA . THR A 1 106 ? 2.978 1.268 12.175 1.00 96.69 106 THR A CA 1
ATOM 774 C C . THR A 1 106 ? 2.784 0.321 10.986 1.00 96.69 106 THR A C 1
ATOM 776 O O . THR A 1 106 ? 2.855 0.788 9.844 1.00 96.69 106 THR A O 1
ATOM 779 N N . PRO A 1 107 ? 2.424 -0.957 11.207 1.00 97.62 107 PRO A N 1
ATOM 780 C CA . PRO A 1 107 ? 2.169 -1.900 10.111 1.00 97.62 107 PRO A CA 1
ATOM 781 C C . PRO A 1 107 ? 1.142 -1.392 9.082 1.00 97.62 107 PRO A C 1
ATOM 783 O O . PRO A 1 107 ? 1.287 -1.575 7.871 1.00 97.62 107 PRO A O 1
ATOM 786 N N . LEU A 1 108 ? 0.119 -0.667 9.551 1.00 97.19 108 LEU A N 1
ATOM 787 C CA . LEU A 1 108 ? -0.845 0.000 8.679 1.00 97.19 108 LEU A CA 1
ATOM 788 C C . LEU A 1 108 ? -0.167 1.061 7.798 1.00 97.19 108 LEU A C 1
ATOM 790 O O . LEU A 1 108 ? -0.369 1.076 6.586 1.00 97.19 108 LEU A O 1
ATOM 794 N N . ASN A 1 109 ? 0.651 1.938 8.385 1.00 97.25 109 ASN A N 1
ATOM 795 C CA . ASN A 1 109 ? 1.331 2.996 7.640 1.00 97.25 109 ASN A CA 1
ATOM 796 C C . ASN A 1 109 ? 2.387 2.451 6.669 1.00 97.25 109 ASN A C 1
ATOM 798 O O . ASN A 1 109 ? 2.598 3.060 5.625 1.00 97.25 109 ASN A O 1
ATOM 802 N N . GLU A 1 110 ? 3.013 1.310 6.959 1.00 96.88 110 GLU A N 1
ATOM 803 C CA . GLU A 1 110 ? 3.891 0.618 6.009 1.00 96.88 110 GLU A CA 1
ATOM 804 C C . GLU A 1 110 ? 3.120 0.185 4.760 1.00 96.88 110 GLU A C 1
ATOM 806 O O . GLU A 1 110 ? 3.562 0.426 3.636 1.00 96.88 110 GLU A O 1
ATOM 811 N N . CYS A 1 111 ? 1.925 -0.387 4.928 1.00 97.12 111 CYS A N 1
ATOM 812 C CA . CYS A 1 111 ? 1.056 -0.731 3.803 1.00 97.12 111 CYS A CA 1
ATOM 813 C C . CYS A 1 111 ? 0.637 0.514 3.007 1.00 97.12 111 CYS A C 1
ATOM 815 O O . CYS A 1 111 ? 0.707 0.513 1.779 1.00 97.12 111 CYS A O 1
ATOM 817 N N . LEU A 1 112 ? 0.275 1.606 3.687 1.00 96.69 112 LEU A N 1
ATOM 818 C CA . LEU A 1 112 ? -0.077 2.866 3.022 1.00 96.69 112 LEU A CA 1
ATOM 819 C C . LEU A 1 112 ? 1.115 3.487 2.277 1.00 96.69 112 LEU A C 1
ATOM 821 O O . LEU A 1 112 ? 0.944 3.994 1.167 1.00 96.69 112 LEU A O 1
ATOM 825 N N . LEU A 1 113 ? 2.326 3.392 2.830 1.00 95.56 113 LEU A N 1
ATOM 826 C CA . LEU A 1 113 ? 3.548 3.831 2.161 1.00 95.56 113 LEU A CA 1
ATOM 827 C C . LEU A 1 113 ? 3.844 2.977 0.922 1.00 95.56 113 LEU A C 1
ATOM 829 O O . LEU A 1 113 ? 4.168 3.535 -0.127 1.00 95.56 113 LEU A O 1
ATOM 833 N N . ARG A 1 114 ? 3.683 1.647 1.003 1.00 94.19 114 ARG A N 1
ATOM 834 C CA . ARG A 1 114 ? 3.797 0.746 -0.160 1.00 94.19 114 ARG A CA 1
ATOM 835 C C . ARG A 1 114 ? 2.791 1.121 -1.250 1.00 94.19 114 ARG A C 1
ATOM 837 O O . ARG A 1 114 ? 3.173 1.254 -2.410 1.00 94.19 114 ARG A O 1
ATOM 844 N N . ALA A 1 115 ? 1.535 1.382 -0.881 1.00 94.69 115 ALA A N 1
ATOM 845 C CA . ALA A 1 115 ? 0.512 1.828 -1.826 1.00 94.69 115 ALA A CA 1
ATOM 846 C C . ALA A 1 115 ? 0.888 3.162 -2.495 1.00 94.69 115 ALA A C 1
ATOM 848 O O . ALA A 1 115 ? 0.713 3.314 -3.704 1.00 94.69 115 ALA A O 1
ATOM 849 N N . TRP A 1 116 ? 1.438 4.114 -1.736 1.00 93.81 116 TRP A N 1
ATOM 850 C CA . TRP A 1 116 ? 1.866 5.416 -2.254 1.00 93.81 116 TRP A CA 1
ATOM 851 C C . TRP A 1 116 ? 3.086 5.315 -3.184 1.00 93.81 116 TRP A C 1
ATOM 853 O O . TRP A 1 116 ? 3.134 5.978 -4.216 1.00 93.81 116 TRP A O 1
ATOM 863 N N . ARG A 1 117 ? 4.039 4.430 -2.869 1.00 91.88 117 ARG A N 1
ATOM 864 C CA . ARG A 1 117 ? 5.248 4.171 -3.674 1.00 91.88 117 ARG A CA 1
ATOM 865 C C . ARG A 1 117 ? 5.016 3.280 -4.899 1.00 91.88 117 ARG A C 1
ATOM 867 O O . ARG A 1 117 ? 5.948 3.055 -5.659 1.00 91.88 117 ARG A O 1
ATOM 874 N N . SER A 1 118 ? 3.789 2.815 -5.131 1.00 88.25 118 SER A N 1
ATOM 875 C CA . SER A 1 118 ? 3.435 1.975 -6.289 1.00 88.25 118 SER A CA 1
ATOM 876 C C . SER A 1 118 ? 3.632 2.646 -7.657 1.00 88.25 118 SER A C 1
ATOM 878 O O . SER A 1 118 ? 3.547 1.972 -8.678 1.00 88.25 118 SER A O 1
ATOM 880 N N . GLY A 1 119 ? 3.824 3.969 -7.699 1.00 83.88 119 GLY A N 1
ATOM 881 C CA . GLY A 1 119 ? 3.869 4.759 -8.935 1.00 83.88 119 GLY A CA 1
ATOM 882 C C . GLY A 1 119 ? 2.487 5.168 -9.461 1.00 83.88 119 GLY A C 1
ATOM 883 O O . GLY A 1 119 ? 2.392 6.025 -10.339 1.00 83.88 119 GLY A O 1
ATOM 884 N N . MET A 1 120 ? 1.399 4.630 -8.895 1.00 89.81 120 MET A N 1
ATOM 885 C CA . MET A 1 120 ? 0.035 5.053 -9.218 1.00 89.81 120 MET A CA 1
ATOM 886 C C . MET A 1 120 ? -0.441 6.192 -8.326 1.00 89.81 120 MET A C 1
ATOM 888 O O . MET A 1 120 ? -0.093 6.292 -7.151 1.00 89.81 120 MET A O 1
ATOM 892 N N . ARG A 1 121 ? -1.373 6.995 -8.854 1.00 87.75 121 ARG A N 1
ATOM 893 C CA . ARG A 1 121 ? -2.109 7.955 -8.025 1.00 87.75 121 ARG A CA 1
ATOM 894 C C . ARG A 1 121 ? -2.819 7.228 -6.864 1.00 87.75 121 ARG A C 1
ATOM 896 O O . ARG A 1 121 ? -3.523 6.236 -7.122 1.00 87.75 121 ARG A O 1
ATOM 903 N N . PRO A 1 122 ? -2.691 7.729 -5.620 1.00 89.69 122 PRO A N 1
ATOM 904 C CA . PRO A 1 122 ? -3.410 7.191 -4.471 1.00 89.69 122 PRO A CA 1
ATOM 905 C C . PRO A 1 122 ? -4.926 7.212 -4.683 1.00 89.69 122 PRO A C 1
ATOM 907 O O . PRO A 1 122 ? -5.485 8.175 -5.218 1.00 89.69 122 PRO A O 1
ATOM 910 N N . LEU A 1 123 ? -5.610 6.157 -4.240 1.00 93.38 123 LEU A N 1
ATOM 911 C CA . LEU A 1 123 ? -7.070 6.133 -4.194 1.00 93.38 123 LEU A CA 1
ATOM 912 C C . LEU A 1 123 ? -7.515 6.814 -2.904 1.00 93.38 123 LEU A C 1
ATOM 914 O O . LEU A 1 123 ? -7.344 6.253 -1.835 1.00 93.38 123 LEU A O 1
ATOM 918 N N . ARG A 1 124 ? -8.049 8.031 -3.003 1.00 91.31 124 ARG A N 1
ATOM 919 C CA . ARG A 1 124 ? -8.457 8.835 -1.835 1.00 91.31 124 ARG A CA 1
ATOM 920 C C . ARG A 1 124 ? -9.950 8.806 -1.536 1.00 91.31 124 ARG A C 1
ATOM 922 O O . ARG A 1 124 ? -10.388 9.509 -0.645 1.00 91.31 124 ARG A O 1
ATOM 929 N N . SER A 1 125 ? -10.727 8.074 -2.328 1.00 95.69 125 SER A N 1
ATOM 930 C CA . SER A 1 125 ? -12.179 8.003 -2.179 1.00 95.69 125 SER A CA 1
ATOM 931 C C . SER A 1 125 ? -12.573 6.622 -1.690 1.00 95.69 125 SER A C 1
ATOM 933 O O . SER A 1 125 ? -12.223 5.632 -2.341 1.00 95.69 125 SER A O 1
ATOM 935 N N . ALA A 1 126 ? -13.372 6.564 -0.624 1.00 95.38 126 ALA A N 1
ATOM 936 C CA . ALA A 1 126 ? -13.940 5.328 -0.096 1.00 95.38 126 ALA A CA 1
ATOM 937 C C . ALA A 1 126 ? -14.643 4.510 -1.187 1.00 95.38 126 ALA A C 1
ATOM 939 O O . ALA A 1 126 ? -14.508 3.293 -1.218 1.00 95.38 126 ALA A O 1
ATOM 940 N N . ARG A 1 127 ? -15.315 5.153 -2.152 1.00 96.19 127 ARG A N 1
ATOM 941 C CA . ARG A 1 127 ? -15.954 4.431 -3.261 1.00 96.19 127 ARG A CA 1
ATOM 942 C C . ARG A 1 127 ? -14.948 3.676 -4.131 1.00 96.19 127 ARG A C 1
ATOM 944 O O . ARG A 1 127 ? -15.131 2.495 -4.381 1.00 96.19 127 ARG A O 1
ATOM 951 N N . ARG A 1 128 ? -13.852 4.323 -4.533 1.00 95.31 128 ARG A N 1
ATOM 952 C CA . ARG A 1 128 ? -12.815 3.666 -5.350 1.00 95.31 128 ARG A CA 1
ATOM 953 C C . ARG A 1 128 ? -12.061 2.590 -4.574 1.00 95.31 128 ARG A C 1
ATOM 955 O O . ARG A 1 128 ? -11.642 1.599 -5.159 1.00 95.31 128 ARG A O 1
ATOM 962 N N . ILE A 1 129 ? -11.863 2.798 -3.274 1.00 96.12 129 ILE A N 1
ATOM 963 C CA . ILE A 1 129 ? -11.254 1.795 -2.394 1.00 96.12 129 ILE A CA 1
ATOM 964 C C . ILE A 1 129 ? -12.187 0.586 -2.272 1.00 96.12 129 ILE A C 1
ATOM 966 O O . ILE A 1 129 ? -11.736 -0.545 -2.403 1.00 96.12 129 ILE A O 1
ATOM 970 N N . TYR A 1 130 ? -13.487 0.815 -2.089 1.00 96.56 130 TYR A N 1
ATOM 971 C CA . TYR A 1 130 ? -14.493 -0.242 -2.034 1.00 96.56 130 TYR A CA 1
ATOM 972 C C . TYR A 1 130 ? -14.488 -1.112 -3.291 1.00 96.56 130 TYR A C 1
ATOM 974 O O . TYR A 1 130 ? -14.487 -2.333 -3.166 1.00 96.56 130 TYR A O 1
ATOM 982 N N . ASP A 1 131 ? -14.421 -0.504 -4.477 1.00 94.75 131 ASP A N 1
ATOM 983 C CA . ASP A 1 131 ? -14.366 -1.248 -5.739 1.00 94.75 131 ASP A CA 1
ATOM 984 C C . ASP A 1 131 ? -13.158 -2.206 -5.771 1.00 94.75 131 ASP A C 1
ATOM 986 O O . ASP A 1 131 ? -13.292 -3.365 -6.154 1.00 94.75 131 ASP A O 1
ATOM 990 N N . VAL A 1 132 ? -11.990 -1.766 -5.284 1.00 93.31 132 VAL A N 1
ATOM 991 C CA . VAL A 1 132 ? -10.794 -2.621 -5.161 1.00 93.31 132 VAL A CA 1
ATOM 992 C C . VAL A 1 132 ? -11.019 -3.778 -4.186 1.00 93.31 132 VAL A C 1
ATOM 994 O O . VAL A 1 132 ? -10.668 -4.918 -4.493 1.00 93.31 132 VAL A O 1
ATOM 997 N N . LEU A 1 133 ? -11.614 -3.509 -3.022 1.00 93.44 133 LEU A N 1
ATOM 998 C CA . LEU A 1 133 ? -11.873 -4.543 -2.018 1.00 93.44 133 LEU A CA 1
ATOM 999 C C . LEU A 1 133 ? -12.898 -5.578 -2.511 1.00 93.44 133 LEU A C 1
ATOM 1001 O O . LEU A 1 133 ? -12.747 -6.763 -2.234 1.00 93.44 133 LEU A O 1
ATOM 1005 N N . GLN A 1 134 ? -13.901 -5.156 -3.284 1.00 90.00 134 GLN A N 1
ATOM 1006 C CA . GLN A 1 134 ? -14.909 -6.053 -3.858 1.00 90.00 134 GLN A CA 1
ATOM 1007 C C . GLN A 1 134 ? -14.353 -6.945 -4.965 1.00 90.00 134 GLN A C 1
ATOM 1009 O O . GLN A 1 134 ? -14.635 -8.138 -4.976 1.00 90.00 134 GLN A O 1
ATOM 1014 N N . LEU A 1 135 ? -13.516 -6.399 -5.853 1.00 76.31 135 LEU A N 1
ATOM 1015 C CA . LEU A 1 135 ? -12.885 -7.176 -6.928 1.00 76.31 135 LEU A CA 1
ATOM 1016 C C . LEU A 1 135 ? -12.028 -8.338 -6.402 1.00 76.31 135 LEU A C 1
ATOM 1018 O O . LEU A 1 135 ? -11.788 -9.297 -7.128 1.00 76.31 135 LEU A O 1
ATOM 1022 N N . THR A 1 136 ? -11.586 -8.263 -5.146 1.00 62.56 136 THR A N 1
ATOM 1023 C CA . THR A 1 136 ? -10.763 -9.297 -4.507 1.00 62.56 136 THR A CA 1
ATOM 1024 C C . THR A 1 136 ? -11.603 -10.406 -3.864 1.00 62.56 136 THR A C 1
ATOM 1026 O O . THR A 1 136 ? -11.134 -11.530 -3.757 1.00 62.56 136 THR A O 1
ATOM 1029 N N . ASN A 1 137 ? -12.857 -10.131 -3.486 1.00 56.50 137 ASN A N 1
ATOM 1030 C CA . ASN A 1 137 ? -13.773 -11.131 -2.916 1.00 56.50 137 ASN A CA 1
ATOM 1031 C C . ASN A 1 137 ? -14.436 -12.031 -3.980 1.00 56.50 137 ASN A C 1
ATOM 1033 O O . ASN A 1 137 ? -15.230 -12.902 -3.633 1.00 56.50 137 ASN A O 1
ATOM 1037 N N . CYS A 1 138 ? -14.143 -11.809 -5.266 1.00 36.12 138 CYS A N 1
ATOM 1038 C CA . CYS A 1 138 ? -14.659 -12.597 -6.389 1.00 36.12 138 CYS A CA 1
ATOM 1039 C C . CYS A 1 138 ? -13.610 -13.526 -7.031 1.00 36.12 138 CYS A C 1
ATOM 1041 O O . CYS A 1 138 ? -13.891 -14.078 -8.095 1.00 36.12 138 CYS A O 1
ATOM 1043 N N . ALA A 1 139 ? -12.426 -13.675 -6.425 1.00 35.19 139 ALA A N 1
ATOM 1044 C CA . ALA A 1 139 ? -11.348 -14.549 -6.896 1.00 35.19 139 ALA A CA 1
ATOM 1045 C C . ALA A 1 139 ? -11.154 -15.759 -5.976 1.00 35.19 139 ALA A C 1
ATOM 1047 O O . ALA A 1 139 ? -11.225 -15.570 -4.740 1.00 35.19 139 ALA A O 1
#

Secondary structure (DSSP, 8-state):
--HHHHHHHHHHTSTTPPPPHHHHHHHHHHHHHHHTTSS-HHHHTT-SHHHHHHHHHHHHHHHHHHHHTTS---HHHHHHHHHHHHHHHIIIIIHHHHTT---PPPHHHHHHHHHHTTSSPP--SHHHHHHHHHHHTT-

Sequence (139 aa):
MDAVALAHEIALAGDGEALPGEATAWLRAGLRRWLRGEADLAIALQLNGGAMAASRNRALIDAAAILDDGKGLSAWRLANLLERAQARFEAGALVKINNGMNVPLTPLNECLLRAWRSGMRPLRSARRIYDVLQLTNCA

pLDDT: 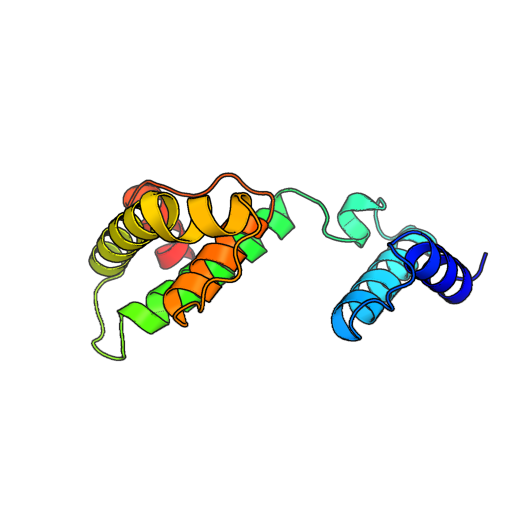mean 85.99, std 14.04, range [35.19, 98.06]

Radius of gyration: 17.91 Å; chains: 1; bounding box: 45×30×40 Å

Foldseek 3Di:
DDLVVVLVVVCVVPPVDGDPPVLSVLSSQLVVCVVVVVDPSCVSSVVDPVSLVVQLLVLLLQLLCVVCVVVPDDLLVSLVVSLVVLVCLVVPVVVCVVVVHDDDDDPNSVSSVSNVVSPDDDDNDSVVNSVSNVVVVVD